Protein AF-A0A817P6F5-F1 (afdb_monomer_lite)

Secondary structure (DSSP, 8-state):
--------------------S---PPP--------SSS--TTTS----TT---PPTT--EEE-TTT--EEE--TTSTT---B-TTT--B-SHHHHS---STT-S-SS--GGG----HHHHHTTTTT-HHHHHHHHHHT-

Structure (mmCIF, N/CA/C/O backbone):
data_AF-A0A817P6F5-F1
#
_entry.id   AF-A0A817P6F5-F1
#
loop_
_atom_site.group_PDB
_atom_site.id
_atom_site.type_symbol
_atom_site.label_atom_id
_atom_site.label_alt_id
_atom_site.label_comp_id
_atom_site.label_asym_id
_atom_site.label_entity_id
_atom_site.label_seq_id
_atom_site.pdbx_PDB_ins_code
_atom_site.Cartn_x
_atom_site.Cartn_y
_atom_site.Cartn_z
_atom_site.occupancy
_atom_site.B_iso_or_equiv
_atom_site.auth_seq_id
_atom_site.auth_comp_id
_atom_site.auth_asym_id
_atom_site.auth_atom_id
_atom_site.pdbx_PDB_model_num
ATOM 1 N N . MET A 1 1 ? -49.536 16.163 92.054 1.00 41.78 1 MET A N 1
ATOM 2 C CA . MET A 1 1 ? -49.695 15.024 92.955 1.00 41.78 1 MET A CA 1
ATOM 3 C C . MET A 1 1 ? -49.455 13.802 92.109 1.00 41.78 1 MET A C 1
ATOM 5 O O . MET A 1 1 ? -50.342 13.455 91.341 1.00 41.78 1 MET A O 1
ATOM 9 N N . ASP A 1 2 ? -48.280 13.212 92.037 1.00 48.22 2 ASP A N 1
ATOM 10 C CA . ASP A 1 2 ? -46.977 13.347 92.708 1.00 48.22 2 ASP A CA 1
ATOM 11 C C . ASP A 1 2 ? -46.006 12.645 91.716 1.00 48.22 2 ASP A C 1
ATOM 13 O O . ASP A 1 2 ? -46.477 11.842 90.903 1.00 48.22 2 ASP A O 1
ATOM 17 N N . ASP A 1 3 ? -44.813 13.193 91.484 1.00 54.44 3 ASP A N 1
ATOM 18 C CA . ASP A 1 3 ? -43.521 12.674 91.989 1.00 54.44 3 ASP A CA 1
ATOM 19 C C . ASP A 1 3 ? -43.215 11.267 91.439 1.00 54.44 3 ASP A C 1
ATOM 21 O O . ASP A 1 3 ? -44.078 10.397 91.407 1.00 54.44 3 ASP A O 1
ATOM 25 N N . ASP A 1 4 ? -42.023 10.872 91.036 1.00 58.47 4 ASP A N 1
ATOM 26 C CA . ASP A 1 4 ? -40.726 11.466 90.752 1.00 58.47 4 ASP A CA 1
ATOM 27 C C . ASP A 1 4 ? -39.980 10.335 90.006 1.00 58.47 4 ASP A C 1
ATOM 29 O O . ASP A 1 4 ? -40.418 9.180 89.983 1.00 58.47 4 ASP A O 1
ATOM 33 N N . ASP A 1 5 ? -38.897 10.737 89.360 1.00 58.78 5 ASP A N 1
ATOM 34 C CA . ASP A 1 5 ? -37.762 9.990 88.816 1.00 58.78 5 ASP A CA 1
ATOM 35 C C . ASP A 1 5 ? -37.525 8.545 89.307 1.00 58.78 5 ASP A C 1
ATOM 37 O O . ASP A 1 5 ? -37.647 8.247 90.490 1.00 58.78 5 ASP A O 1
ATOM 41 N N . ASP A 1 6 ? -37.077 7.678 88.390 1.00 64.38 6 ASP A N 1
ATOM 42 C CA . ASP A 1 6 ? -35.839 6.910 88.593 1.00 64.38 6 ASP A CA 1
ATOM 43 C C . ASP A 1 6 ? -35.347 6.322 87.255 1.00 64.38 6 ASP A C 1
ATOM 45 O O . ASP A 1 6 ? -36.046 5.577 86.558 1.00 64.38 6 ASP A O 1
ATOM 49 N N . ASP A 1 7 ? -34.132 6.742 86.907 1.00 56.91 7 ASP A N 1
ATOM 50 C CA . ASP A 1 7 ? -33.259 6.209 85.869 1.00 56.91 7 ASP A CA 1
ATOM 51 C C . ASP A 1 7 ? -32.927 4.733 86.136 1.00 56.91 7 ASP A C 1
ATOM 53 O O . ASP A 1 7 ? -32.703 4.352 87.280 1.00 56.91 7 ASP A O 1
ATOM 57 N N . ASP A 1 8 ? -32.788 3.930 85.079 1.00 61.28 8 ASP A N 1
ATOM 58 C CA . ASP A 1 8 ? -31.757 2.891 85.062 1.00 61.28 8 ASP A CA 1
ATOM 59 C C . ASP A 1 8 ? -31.357 2.567 83.617 1.00 61.28 8 ASP A C 1
ATOM 61 O O . ASP A 1 8 ? -32.157 2.148 82.772 1.00 61.28 8 ASP A O 1
ATOM 65 N N . ASP A 1 9 ? -30.079 2.840 83.369 1.00 56.09 9 ASP A N 1
ATOM 66 C CA . ASP A 1 9 ? -29.278 2.455 82.222 1.00 56.09 9 ASP A CA 1
ATOM 67 C C . ASP A 1 9 ? -29.331 0.940 81.989 1.00 56.09 9 ASP A C 1
ATOM 69 O O . ASP A 1 9 ? -29.049 0.170 82.898 1.00 56.09 9 ASP A O 1
ATOM 73 N N . ASP A 1 10 ? -29.571 0.516 80.747 1.00 57.16 10 ASP A N 1
ATOM 74 C CA . ASP A 1 10 ? -28.914 -0.676 80.205 1.00 57.16 10 ASP A CA 1
ATOM 75 C C . ASP A 1 10 ? -28.818 -0.564 78.675 1.00 57.16 10 ASP A C 1
ATOM 77 O O . ASP A 1 10 ? -29.752 -0.784 77.900 1.00 57.16 10 ASP A O 1
ATOM 81 N N . ASP A 1 11 ? -27.636 -0.085 78.301 1.00 54.22 11 ASP A N 1
ATOM 82 C CA . ASP A 1 11 ? -26.847 -0.361 77.108 1.00 54.22 11 ASP A CA 1
ATOM 83 C C . ASP A 1 11 ? -27.320 -1.589 76.304 1.00 54.22 11 ASP A C 1
ATOM 85 O O . ASP A 1 11 ? -27.276 -2.705 76.804 1.00 54.22 11 ASP A O 1
ATOM 89 N N . ASP A 1 12 ? -27.725 -1.400 75.041 1.00 51.75 12 ASP A N 1
ATOM 90 C CA . ASP A 1 12 ? -27.300 -2.316 73.977 1.00 51.75 12 ASP A CA 1
ATOM 91 C C . ASP A 1 12 ? -27.671 -1.830 72.561 1.00 51.75 12 ASP A C 1
ATOM 93 O O . ASP A 1 12 ? -28.816 -1.842 72.102 1.00 51.75 12 ASP A O 1
ATOM 97 N N . ASN A 1 13 ? -26.603 -1.547 71.812 1.00 50.06 13 ASN A N 1
ATOM 98 C CA . ASN A 1 13 ? -26.479 -1.771 70.370 1.00 50.06 13 ASN A CA 1
ATOM 99 C C . ASN A 1 13 ? -26.928 -0.658 69.400 1.00 50.06 13 ASN A C 1
ATOM 101 O O . ASN A 1 13 ? -27.666 -0.871 68.433 1.00 50.06 13 ASN A O 1
ATOM 105 N N . HIS A 1 14 ? -26.323 0.522 69.551 1.00 45.19 14 HIS A N 1
ATOM 106 C CA . HIS A 1 14 ? -26.131 1.454 68.438 1.00 45.19 14 HIS A CA 1
ATOM 107 C C . HIS A 1 14 ? -25.101 0.907 67.425 1.00 45.19 14 HIS A C 1
ATOM 109 O O . HIS A 1 14 ? -23.929 1.276 67.441 1.00 45.19 14 HIS A O 1
ATOM 115 N N . HIS A 1 15 ? -25.535 0.097 66.458 1.00 46.09 15 HIS A N 1
ATOM 116 C CA . HIS A 1 15 ? -24.790 -0.068 65.200 1.00 46.09 15 HIS A CA 1
ATOM 117 C C . HIS A 1 15 ? -25.133 1.076 64.231 1.00 46.09 15 HIS A C 1
ATOM 119 O O . HIS A 1 15 ? -25.733 0.880 63.174 1.00 46.09 15 HIS A O 1
ATOM 125 N N . GLN A 1 16 ? -24.742 2.305 64.584 1.00 40.47 16 GLN A N 1
ATOM 126 C CA . GLN A 1 16 ? -24.635 3.379 63.596 1.00 40.47 16 GLN A CA 1
ATOM 127 C C . GLN A 1 16 ? -23.319 3.194 62.844 1.00 40.47 16 GLN A C 1
ATOM 129 O O . GLN A 1 16 ? -22.244 3.588 63.293 1.00 40.47 16 GLN A O 1
ATOM 134 N N . ILE A 1 17 ? -23.410 2.552 61.681 1.00 44.09 17 ILE A N 1
ATOM 135 C CA . ILE A 1 17 ? -22.326 2.516 60.705 1.00 44.09 17 ILE A CA 1
ATOM 136 C C . ILE A 1 17 ? -22.113 3.957 60.238 1.00 44.09 17 ILE A C 1
ATOM 138 O O . ILE A 1 17 ? -22.872 4.483 59.424 1.00 44.09 17 ILE A O 1
ATOM 142 N N . TYR A 1 18 ? -21.088 4.608 60.784 1.00 36.47 18 TYR A N 1
ATOM 143 C CA . TYR A 1 18 ? -20.582 5.873 60.277 1.00 36.47 18 TYR A CA 1
ATOM 144 C C . TYR A 1 18 ? -20.215 5.689 58.799 1.00 36.47 18 TYR A C 1
ATOM 146 O O . TYR A 1 18 ? -19.218 5.047 58.462 1.00 36.47 18 TYR A O 1
ATOM 154 N N . PHE A 1 19 ? -21.026 6.251 57.901 1.00 43.09 19 PHE A N 1
ATOM 155 C CA . PHE A 1 19 ? -20.644 6.435 56.506 1.00 43.09 19 PHE A CA 1
ATOM 156 C C . PHE A 1 19 ? -19.483 7.426 56.466 1.00 43.09 19 PHE A C 1
ATOM 158 O O . PHE A 1 19 ? -19.672 8.637 56.528 1.00 43.09 19 PHE A O 1
ATOM 165 N N . ASN A 1 20 ? -18.267 6.895 56.390 1.00 42.88 20 ASN A N 1
ATOM 166 C CA . ASN A 1 20 ? -17.060 7.683 56.203 1.00 42.88 20 ASN A CA 1
ATOM 167 C C . ASN A 1 20 ? -17.011 8.138 54.727 1.00 42.88 20 ASN A C 1
ATOM 169 O O . ASN A 1 20 ? -16.907 7.280 53.843 1.00 42.88 20 ASN A O 1
ATOM 173 N N . PRO A 1 21 ? -17.090 9.441 54.395 1.00 50.78 21 PRO A N 1
ATOM 174 C CA . PRO A 1 21 ? -17.156 9.901 53.014 1.00 50.78 21 PRO A CA 1
ATOM 175 C C . PRO A 1 21 ? -15.743 10.084 52.453 1.00 50.78 21 PRO A C 1
ATOM 177 O O . PRO A 1 21 ? -15.370 11.171 52.036 1.00 50.78 21 PRO A O 1
ATOM 180 N N . ILE A 1 22 ? -14.926 9.028 52.465 1.00 50.47 22 ILE A N 1
ATOM 181 C CA . ILE A 1 22 ? -13.658 8.992 51.725 1.00 50.47 22 ILE A CA 1
ATOM 182 C C . ILE A 1 22 ? -13.462 7.577 51.176 1.00 50.47 22 ILE A C 1
ATOM 184 O O . ILE A 1 22 ? -12.507 6.875 51.499 1.00 50.47 22 ILE A O 1
ATOM 188 N N . ILE A 1 23 ? -14.376 7.135 50.311 1.00 46.97 23 ILE A N 1
ATOM 189 C CA . ILE A 1 23 ? -13.985 6.146 49.307 1.00 46.97 23 ILE A CA 1
ATOM 190 C C . ILE A 1 23 ? -13.256 6.961 48.250 1.00 46.97 23 ILE A C 1
ATOM 192 O O . ILE A 1 23 ? -13.874 7.508 47.339 1.00 46.97 23 ILE A O 1
ATOM 196 N N . ALA A 1 24 ? -11.940 7.09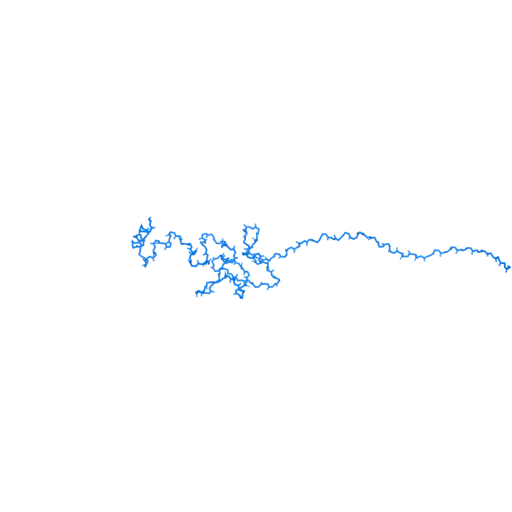5 48.417 1.00 49.69 24 ALA A N 1
ATOM 197 C CA . ALA A 1 24 ? -11.079 7.461 47.311 1.00 49.69 24 ALA A CA 1
ATOM 198 C C . ALA A 1 24 ? -11.399 6.475 46.187 1.00 49.69 24 ALA A C 1
ATOM 200 O O . ALA A 1 24 ? -11.087 5.286 46.287 1.00 49.69 24 ALA A O 1
ATOM 201 N N . HIS A 1 25 ? -12.117 6.945 45.165 1.00 52.06 25 HIS A N 1
ATOM 202 C CA . HIS A 1 25 ? -12.325 6.165 43.961 1.00 52.06 25 HIS A CA 1
ATOM 203 C C . HIS A 1 25 ? -10.930 5.723 43.515 1.00 52.06 25 HIS A C 1
ATOM 205 O O . HIS A 1 25 ? -10.043 6.583 43.422 1.00 52.06 25 HIS A O 1
ATOM 211 N N . PRO A 1 26 ? -10.689 4.417 43.302 1.00 50.47 26 PRO A N 1
ATOM 212 C CA . PRO A 1 26 ? -9.429 3.997 42.718 1.00 50.47 26 PRO A CA 1
ATOM 213 C C . PRO A 1 26 ? -9.230 4.841 41.456 1.00 50.47 26 PRO A C 1
ATOM 215 O O . PRO A 1 26 ? -10.221 5.106 40.762 1.00 50.47 26 PRO A O 1
ATOM 218 N N . PRO A 1 27 ? -8.004 5.328 41.181 1.00 48.88 27 PRO A N 1
ATOM 219 C CA . PRO A 1 27 ? -7.760 6.092 39.971 1.00 48.88 27 PRO A CA 1
ATOM 220 C C . PRO A 1 27 ? -8.357 5.282 38.831 1.00 48.88 27 PRO A C 1
ATOM 222 O O . PRO A 1 27 ? -8.056 4.093 38.709 1.00 48.88 27 PRO A O 1
ATOM 225 N N . VAL A 1 28 ? -9.271 5.888 38.070 1.00 48.53 28 VAL A N 1
ATOM 226 C CA . VAL A 1 28 ? -9.799 5.272 36.858 1.00 48.53 28 VAL A CA 1
ATOM 227 C C . VAL A 1 28 ? -8.582 5.110 35.967 1.00 48.53 28 VAL A C 1
ATOM 229 O O . VAL A 1 28 ? -8.151 6.048 35.297 1.00 48.53 28 VAL A O 1
ATOM 232 N N . VAL A 1 29 ? -7.942 3.945 36.058 1.00 46.06 29 VAL A N 1
ATOM 233 C CA . VAL A 1 29 ? -6.836 3.589 35.194 1.00 46.06 29 VAL A CA 1
ATOM 234 C C . VAL A 1 29 ? -7.481 3.608 33.829 1.00 46.06 29 VAL A C 1
ATOM 236 O O . VAL A 1 29 ? -8.384 2.821 33.547 1.00 46.06 29 VAL A O 1
ATOM 239 N N . ASN A 1 30 ? -7.102 4.587 33.018 1.00 42.66 30 ASN A N 1
ATOM 240 C CA . ASN A 1 30 ? -7.552 4.674 31.647 1.00 42.66 30 ASN A CA 1
ATOM 241 C C . ASN A 1 30 ? -6.839 3.539 30.906 1.00 42.66 30 ASN A C 1
ATOM 243 O O . ASN A 1 30 ? -5.788 3.733 30.295 1.00 42.66 30 ASN A O 1
ATOM 247 N N . ILE A 1 31 ? -7.343 2.314 31.091 1.00 50.09 31 ILE A N 1
ATOM 248 C CA . ILE A 1 31 ? -6.871 1.119 30.412 1.00 50.09 31 ILE A CA 1
ATOM 249 C C . ILE A 1 31 ? -7.310 1.315 28.969 1.00 50.09 31 ILE A C 1
ATOM 251 O O . ILE A 1 31 ? -8.408 0.934 28.570 1.00 50.09 31 ILE A O 1
ATOM 255 N N . ARG A 1 32 ? -6.466 1.983 28.184 1.00 57.09 32 ARG A N 1
ATOM 256 C CA . ARG A 1 32 ? -6.633 2.020 26.738 1.00 57.09 32 ARG A CA 1
ATOM 257 C C . ARG A 1 32 ? -6.520 0.579 26.262 1.00 57.09 32 ARG A C 1
ATOM 259 O O . ARG A 1 32 ? -5.442 -0.012 26.314 1.00 57.09 32 ARG A O 1
ATOM 266 N N . PHE A 1 33 ? -7.640 -0.002 25.854 1.00 59.69 33 PHE A N 1
ATOM 267 C CA . PHE A 1 33 ? -7.659 -1.316 25.232 1.00 59.69 33 PHE A CA 1
ATOM 268 C C . PHE A 1 33 ? -6.962 -1.202 23.874 1.00 59.69 33 PHE A C 1
ATOM 270 O O . PHE A 1 33 ? -7.537 -0.726 22.901 1.00 59.69 33 PHE A O 1
ATOM 277 N N . VAL A 1 34 ? -5.688 -1.588 23.823 1.00 68.56 34 VAL A N 1
ATOM 278 C CA . VAL A 1 34 ? -4.924 -1.634 22.573 1.00 68.56 34 VAL A CA 1
ATOM 279 C C . VAL A 1 34 ? -5.167 -2.987 21.915 1.00 68.56 34 VAL A C 1
ATOM 281 O O . VAL A 1 34 ? -5.021 -4.037 22.546 1.00 68.56 34 VAL A O 1
ATOM 284 N N . CYS A 1 35 ? -5.539 -2.972 20.637 1.00 78.62 35 CYS A N 1
ATOM 285 C CA . CYS A 1 35 ? -5.702 -4.193 19.863 1.00 78.62 35 CYS A CA 1
ATOM 286 C C . CYS A 1 35 ? -4.373 -4.951 19.781 1.00 78.62 35 CYS A C 1
ATOM 288 O O . CYS A 1 35 ? -3.370 -4.395 19.342 1.00 78.62 35 CYS A O 1
ATOM 290 N N . ARG A 1 36 ? -4.368 -6.230 20.174 1.00 79.38 36 ARG A N 1
ATOM 291 C CA . ARG A 1 36 ? -3.162 -7.078 20.138 1.00 79.38 36 ARG A CA 1
ATOM 292 C C . ARG A 1 36 ? -2.800 -7.576 18.743 1.00 79.38 36 ARG A C 1
ATOM 294 O O . ARG A 1 36 ? -1.694 -8.067 18.557 1.00 79.38 36 ARG A O 1
ATOM 301 N N . GLN A 1 37 ? -3.742 -7.515 17.803 1.00 80.62 37 GLN A N 1
ATOM 302 C CA . GLN A 1 37 ? -3.494 -7.929 16.427 1.00 80.62 37 GLN A CA 1
ATOM 303 C C . GLN A 1 37 ? -2.823 -6.812 15.639 1.00 80.62 37 GLN A C 1
ATOM 305 O O . GLN A 1 37 ? -1.935 -7.116 14.866 1.00 80.62 37 GLN A O 1
ATOM 310 N N . CYS A 1 38 ? -3.169 -5.541 15.856 1.00 77.44 38 CYS A N 1
ATOM 311 C CA . CYS A 1 38 ? -2.511 -4.431 15.168 1.00 77.44 38 CYS A CA 1
ATOM 312 C C . CYS A 1 38 ? -0.993 -4.377 15.446 1.00 77.44 38 CYS A C 1
ATOM 314 O O . CYS A 1 38 ? -0.557 -4.750 16.540 1.00 77.44 38 CYS A O 1
ATOM 316 N N . PRO A 1 39 ? -0.185 -3.863 14.496 1.00 71.81 39 PRO A N 1
ATOM 317 C CA . PRO A 1 39 ? 1.239 -3.652 14.708 1.00 71.81 39 PRO A CA 1
ATOM 318 C C . PRO A 1 39 ? 1.452 -2.801 15.965 1.00 71.81 39 PRO A C 1
ATOM 320 O O . PRO A 1 39 ? 0.687 -1.856 16.191 1.00 71.81 39 PRO A O 1
ATOM 323 N N . PRO A 1 40 ? 2.458 -3.113 16.798 1.00 64.56 40 PRO A N 1
ATOM 324 C CA . PRO A 1 40 ? 2.662 -2.394 18.042 1.00 64.56 40 PRO A CA 1
ATOM 325 C C . PRO A 1 40 ? 2.883 -0.902 17.767 1.00 64.56 40 PRO A C 1
ATOM 327 O O . PRO A 1 40 ? 3.900 -0.500 17.206 1.00 64.56 40 PRO A O 1
ATOM 330 N N . GLN A 1 41 ? 1.929 -0.082 18.218 1.00 59.28 41 GLN A N 1
ATOM 331 C CA . GLN A 1 41 ? 1.909 1.378 18.035 1.00 59.28 41 GLN A CA 1
ATOM 332 C C . GLN A 1 41 ? 3.130 2.087 18.658 1.00 59.28 41 GLN A C 1
ATOM 334 O O . GLN A 1 41 ? 3.371 3.259 18.389 1.00 59.28 41 GLN A O 1
ATOM 339 N N . ALA A 1 42 ? 3.889 1.383 19.507 1.00 50.50 42 ALA A N 1
ATOM 340 C CA . ALA A 1 42 ? 5.033 1.902 20.252 1.00 50.50 42 ALA A CA 1
ATOM 341 C C . ALA A 1 42 ? 6.385 1.793 19.520 1.00 50.50 42 ALA A C 1
ATOM 343 O O . ALA A 1 42 ? 7.325 2.477 19.909 1.00 50.50 42 ALA A O 1
ATOM 344 N N . VAL A 1 43 ? 6.519 0.941 18.494 1.00 46.62 43 VAL A N 1
ATOM 345 C CA . VAL A 1 43 ? 7.813 0.739 17.796 1.00 46.62 43 VAL A CA 1
ATOM 346 C C . VAL A 1 43 ? 7.914 1.494 16.477 1.00 46.62 43 VAL A C 1
ATOM 348 O O . VAL A 1 43 ? 9.011 1.771 16.005 1.00 46.62 43 VAL A O 1
ATOM 351 N N . VAL A 1 44 ? 6.776 1.860 15.898 1.00 51.12 44 VAL A N 1
ATOM 352 C CA . VAL A 1 44 ? 6.639 2.700 14.710 1.00 51.12 44 VAL A CA 1
ATOM 353 C C . VAL A 1 44 ? 5.267 3.351 14.877 1.00 51.12 44 VAL A C 1
ATOM 355 O O . VAL A 1 44 ? 4.329 2.645 15.247 1.00 51.12 44 VAL A O 1
ATOM 358 N N . ALA A 1 45 ? 5.121 4.660 14.668 1.00 54.28 45 ALA A N 1
ATOM 359 C CA . ALA A 1 45 ? 3.842 5.369 14.795 1.00 54.28 45 ALA A CA 1
ATOM 360 C C . ALA A 1 45 ? 2.856 4.975 13.670 1.00 54.28 45 ALA A C 1
ATOM 362 O O . ALA A 1 45 ? 2.464 5.791 12.845 1.00 54.28 45 ALA A O 1
ATOM 363 N N . ILE A 1 46 ? 2.496 3.693 13.607 1.00 62.94 46 ILE A N 1
ATOM 364 C CA . ILE A 1 46 ? 1.568 3.089 12.654 1.00 62.94 46 ILE A CA 1
ATOM 365 C C . ILE A 1 46 ? 0.184 3.257 13.268 1.00 62.94 46 ILE A C 1
ATOM 367 O O . ILE A 1 46 ? -0.341 2.380 13.955 1.00 62.94 46 ILE A O 1
ATOM 371 N N . VAL A 1 47 ? -0.360 4.453 13.096 1.00 68.31 47 VAL A N 1
ATOM 372 C CA . VAL A 1 47 ? -1.716 4.800 13.509 1.00 68.31 47 VAL A CA 1
ATOM 373 C C . VAL A 1 47 ? -2.535 4.959 12.233 1.00 68.31 47 VAL A C 1
ATOM 375 O O . VAL A 1 47 ? -2.008 5.482 11.247 1.00 68.31 47 VAL A O 1
ATOM 378 N N . PRO A 1 48 ? -3.793 4.488 12.198 1.00 75.44 48 PRO A N 1
ATOM 379 C CA . PRO A 1 48 ? -4.695 4.837 11.110 1.00 75.44 48 PRO A CA 1
ATOM 380 C C . PRO A 1 48 ? -4.704 6.352 10.898 1.00 75.44 48 PRO A C 1
ATOM 382 O O . PRO A 1 48 ? -4.644 7.104 11.873 1.00 75.44 48 PRO A O 1
ATOM 385 N N . ALA A 1 49 ? -4.790 6.803 9.649 1.00 74.50 49 ALA A N 1
ATOM 386 C CA . ALA A 1 49 ? -4.772 8.232 9.326 1.00 74.50 49 ALA A CA 1
ATOM 387 C C . ALA A 1 49 ? -5.863 9.037 10.064 1.00 74.50 49 ALA A C 1
ATOM 389 O O . ALA A 1 49 ? -5.682 10.216 10.356 1.00 74.50 49 ALA A O 1
ATOM 390 N N . ASP A 1 50 ? -6.973 8.382 10.399 1.00 81.50 50 ASP A N 1
ATOM 391 C CA . ASP A 1 50 ? -8.123 8.934 11.112 1.00 81.50 50 ASP A CA 1
ATOM 392 C C . ASP A 1 50 ? -8.093 8.694 12.635 1.00 81.50 50 ASP A C 1
ATOM 394 O O . ASP A 1 50 ? -9.044 9.032 13.337 1.00 81.50 50 ASP A O 1
ATOM 398 N N . GLY A 1 51 ? -7.019 8.107 13.175 1.00 80.50 51 GLY A N 1
ATOM 399 C CA . GLY A 1 51 ? -6.891 7.825 14.608 1.00 80.50 51 GLY A CA 1
ATOM 400 C C . GLY A 1 51 ? -7.772 6.677 15.112 1.00 80.50 51 GLY A C 1
ATOM 401 O O . GLY A 1 51 ? -7.974 6.553 16.323 1.00 80.50 51 GLY A O 1
ATOM 402 N N . PHE A 1 52 ? -8.290 5.835 14.213 1.00 85.31 52 PHE A N 1
ATOM 403 C CA . PHE A 1 52 ? -9.176 4.726 14.557 1.00 85.31 52 PHE A CA 1
ATOM 404 C C . PHE A 1 52 ? -8.579 3.762 15.594 1.00 85.31 52 PHE A C 1
ATOM 406 O O . PHE A 1 52 ? -7.418 3.348 15.521 1.00 85.31 52 PHE A O 1
ATOM 413 N N . GLN A 1 53 ? -9.421 3.347 16.542 1.00 84.69 53 GLN A N 1
ATOM 414 C CA . GLN A 1 53 ? -9.116 2.315 17.529 1.00 84.69 53 GLN A CA 1
ATOM 415 C C . GLN A 1 53 ? -10.027 1.116 17.300 1.00 84.69 53 GLN A C 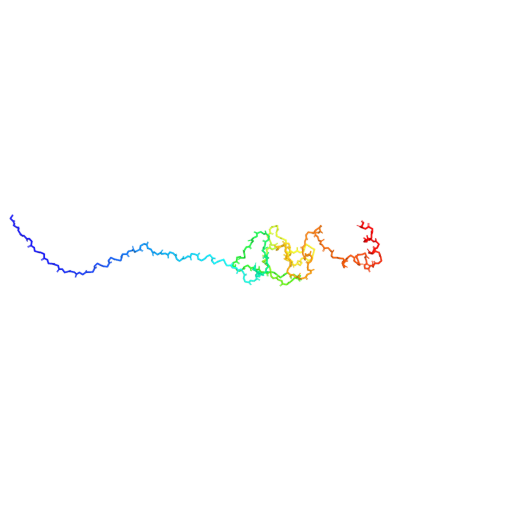1
ATOM 417 O O . GLN A 1 53 ? -11.233 1.267 17.126 1.00 84.69 53 GLN A O 1
ATOM 422 N N . CYS A 1 54 ? -9.450 -0.084 17.307 1.00 88.06 54 CYS A N 1
ATOM 423 C CA . CYS A 1 54 ? -10.222 -1.289 17.030 1.00 88.06 54 CYS A CA 1
ATOM 424 C C . CYS A 1 54 ? -11.232 -1.560 18.151 1.00 88.06 54 CYS A C 1
ATOM 426 O O . CYS A 1 54 ? -10.812 -1.675 19.309 1.00 88.06 54 CYS A O 1
ATOM 428 N N . PRO A 1 55 ? -12.523 -1.748 17.833 1.00 85.94 55 PRO A N 1
ATOM 429 C CA . PRO A 1 55 ? -13.474 -2.288 18.791 1.00 85.94 55 PRO A CA 1
ATOM 430 C C . PRO A 1 55 ? -13.157 -3.753 19.127 1.00 85.94 55 PRO A C 1
ATOM 432 O O . PRO A 1 55 ? -12.366 -4.432 18.461 1.00 85.94 55 PRO A O 1
ATOM 435 N N . VAL A 1 56 ? -13.807 -4.263 20.175 1.00 81.62 56 VAL A N 1
ATOM 436 C CA . VAL A 1 56 ? -13.770 -5.692 20.511 1.00 81.62 56 VAL A CA 1
ATOM 437 C C . VAL A 1 56 ? -14.311 -6.492 19.318 1.00 81.62 56 VAL A C 1
ATOM 439 O O . VAL A 1 56 ? -15.342 -6.134 18.758 1.00 81.62 56 VAL A O 1
ATOM 442 N N . ASN A 1 57 ? -13.622 -7.572 18.940 1.00 83.56 57 ASN A N 1
ATOM 443 C CA . ASN A 1 57 ? -13.942 -8.430 17.786 1.00 83.56 57 ASN A CA 1
ATOM 444 C C . ASN A 1 57 ? -13.782 -7.782 16.395 1.00 83.56 57 ASN A C 1
ATOM 446 O O . ASN A 1 57 ? -14.323 -8.303 15.421 1.00 83.56 57 ASN A O 1
ATOM 450 N N . GLN A 1 58 ? -13.019 -6.693 16.271 1.00 89.81 58 GLN A N 1
ATOM 451 C CA . GLN A 1 58 ? -12.660 -6.142 14.962 1.00 89.81 58 GLN A CA 1
ATOM 452 C C . GLN A 1 58 ? -11.920 -7.181 14.102 1.00 89.81 5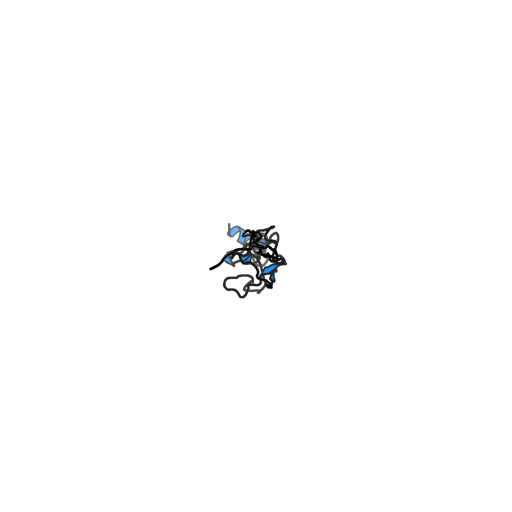8 GLN A C 1
ATOM 454 O O . GLN A 1 58 ? -10.896 -7.729 14.525 1.00 89.81 58 GLN A O 1
ATOM 459 N N . ASN A 1 59 ? -12.405 -7.418 12.879 1.00 91.75 59 ASN A N 1
ATOM 460 C CA . ASN A 1 59 ? -11.713 -8.274 11.916 1.00 91.75 59 ASN A CA 1
ATOM 461 C C . ASN A 1 59 ? -10.431 -7.598 11.406 1.00 91.75 59 ASN A C 1
ATOM 463 O O . ASN A 1 59 ? -10.364 -6.370 11.312 1.00 91.75 59 ASN A O 1
ATOM 467 N N . HIS A 1 60 ? -9.425 -8.399 11.058 1.00 92.62 60 HIS A N 1
ATOM 468 C CA . HIS A 1 60 ? -8.161 -7.917 10.513 1.00 92.62 60 HIS A CA 1
ATOM 469 C C . HIS A 1 60 ? -7.816 -8.644 9.216 1.00 92.62 60 HIS A C 1
ATOM 471 O O . HIS A 1 60 ? -7.961 -9.859 9.095 1.00 92.62 60 HIS A O 1
ATOM 477 N N . ILE A 1 61 ? -7.299 -7.880 8.263 1.00 94.50 61 ILE A N 1
ATOM 478 C CA . ILE A 1 61 ? -6.770 -8.355 6.987 1.00 94.50 61 ILE A CA 1
ATOM 479 C C . ILE A 1 61 ? -5.262 -8.135 6.947 1.00 94.50 61 ILE A C 1
ATOM 481 O O . ILE A 1 61 ? -4.728 -7.255 7.623 1.00 94.50 61 ILE A O 1
ATOM 485 N N . LEU A 1 62 ? -4.556 -8.951 6.171 1.00 95.12 62 LEU A N 1
ATOM 486 C CA . LEU A 1 62 ? -3.103 -8.866 6.057 1.00 95.12 62 LEU A CA 1
ATOM 487 C C . LEU A 1 62 ? -2.711 -8.023 4.847 1.00 95.12 62 LEU A C 1
ATOM 489 O O . LEU A 1 62 ? -3.242 -8.194 3.752 1.00 95.12 62 LEU A O 1
ATOM 493 N N . CYS A 1 63 ? -1.732 -7.141 5.035 1.00 96.06 63 CYS A N 1
ATOM 494 C CA . CYS A 1 63 ? -1.100 -6.442 3.926 1.00 96.06 63 CYS A CA 1
ATOM 495 C C . CYS A 1 63 ? -0.329 -7.437 3.046 1.00 96.06 63 CYS A C 1
ATOM 497 O O . CYS A 1 63 ? 0.603 -8.085 3.520 1.00 96.06 63 CYS A O 1
ATOM 499 N N . GLN A 1 64 ? -0.619 -7.485 1.746 1.00 97.19 64 GLN A N 1
ATOM 500 C CA . GLN A 1 64 ? 0.074 -8.373 0.805 1.00 97.19 64 GLN A CA 1
ATOM 501 C C . GLN A 1 64 ? 1.557 -7.998 0.610 1.00 97.19 64 GLN A C 1
ATOM 503 O O . GLN A 1 64 ? 2.349 -8.780 0.089 1.00 97.19 64 GLN A O 1
ATOM 508 N N . CYS A 1 65 ? 1.959 -6.799 1.046 1.00 95.75 65 CYS A N 1
ATOM 509 C CA . CYS A 1 65 ? 3.343 -6.340 0.983 1.00 95.75 65 CYS A CA 1
ATOM 510 C C . CYS A 1 65 ? 4.170 -6.756 2.207 1.00 95.75 65 CYS A C 1
ATOM 512 O O . CYS A 1 65 ? 5.212 -7.389 2.033 1.00 95.75 65 CYS A O 1
ATOM 514 N N . CYS A 1 66 ? 3.747 -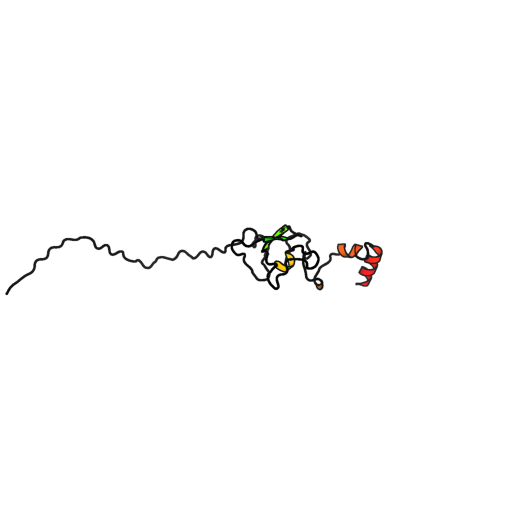6.375 3.420 1.00 94.69 66 CYS A N 1
ATOM 515 C CA . CYS A 1 66 ? 4.516 -6.564 4.660 1.00 94.69 66 CYS A CA 1
ATOM 516 C C . CYS A 1 66 ? 3.960 -7.644 5.596 1.00 94.69 66 CYS A C 1
ATOM 518 O O . CYS A 1 66 ? 4.554 -7.900 6.642 1.00 94.69 66 CYS A O 1
ATOM 520 N N . VAL A 1 67 ? 2.819 -8.245 5.245 1.00 94.31 67 VAL A N 1
ATOM 521 C CA . VAL A 1 67 ? 2.118 -9.281 6.023 1.00 94.31 67 VAL A CA 1
ATOM 522 C C . VAL A 1 67 ? 1.740 -8.818 7.435 1.00 94.31 67 VAL A C 1
ATOM 524 O O . VAL A 1 67 ? 1.402 -9.618 8.300 1.00 94.31 67 VAL A O 1
ATOM 527 N N . GLN A 1 68 ? 1.771 -7.506 7.685 1.00 92.38 68 GLN A N 1
ATOM 528 C CA . GLN A 1 68 ? 1.254 -6.948 8.921 1.00 92.38 68 GLN A CA 1
ATOM 529 C C . GLN A 1 68 ? -0.273 -6.859 8.849 1.00 92.38 68 GLN A C 1
ATOM 531 O O . GLN A 1 68 ? -0.814 -6.484 7.801 1.00 92.38 68 GLN A O 1
ATOM 536 N N . PRO A 1 69 ? -0.963 -7.191 9.946 1.00 91.69 69 PRO A N 1
ATOM 537 C CA . PRO A 1 69 ? -2.406 -7.052 10.044 1.00 91.69 69 PRO A CA 1
ATOM 538 C C . PRO A 1 69 ? -2.824 -5.580 10.085 1.00 91.69 69 PRO A C 1
ATOM 540 O O . PRO A 1 69 ? -2.123 -4.722 10.619 1.00 91.69 69 PRO A O 1
ATOM 543 N N . MET A 1 70 ? -4.003 -5.297 9.547 1.00 92.69 70 MET A N 1
ATOM 544 C CA . MET A 1 70 ? -4.696 -4.021 9.676 1.00 92.69 70 MET A CA 1
ATOM 545 C C . MET A 1 70 ? -6.195 -4.274 9.869 1.00 92.69 70 MET A C 1
ATOM 547 O O . MET A 1 70 ? -6.691 -5.294 9.386 1.00 92.69 70 MET A O 1
ATOM 551 N N . PRO A 1 71 ? -6.921 -3.389 10.568 1.00 92.88 71 PRO A N 1
ATOM 552 C CA . PRO A 1 71 ? -8.364 -3.518 10.748 1.00 92.88 71 PRO A CA 1
ATOM 553 C C . PRO A 1 71 ? -9.070 -3.568 9.396 1.00 92.88 71 PRO A C 1
ATOM 555 O O . PRO A 1 71 ? -8.802 -2.725 8.547 1.00 92.88 71 PRO A O 1
ATOM 558 N N . ASP A 1 72 ? -9.967 -4.526 9.196 1.00 94.38 72 ASP A N 1
ATOM 559 C CA . ASP A 1 72 ? -10.782 -4.601 7.984 1.00 94.38 72 ASP A CA 1
ATOM 560 C C . ASP A 1 72 ? -11.885 -3.540 8.038 1.00 94.38 72 ASP A C 1
ATOM 562 O O . ASP A 1 72 ? -12.816 -3.643 8.837 1.00 94.38 72 ASP A O 1
ATOM 566 N N . ARG A 1 73 ? -11.729 -2.489 7.234 1.00 93.69 73 ARG A N 1
ATOM 567 C CA . ARG A 1 73 ? -12.629 -1.330 7.149 1.00 93.69 73 ARG A CA 1
ATOM 568 C C . ARG A 1 73 ? -12.963 -1.008 5.693 1.00 93.69 73 ARG A C 1
ATOM 570 O O . ARG A 1 73 ? -13.277 0.123 5.347 1.00 93.69 73 ARG A O 1
ATOM 577 N N . ARG A 1 74 ? -12.867 -2.009 4.814 1.00 90.44 74 ARG A N 1
ATOM 578 C CA . ARG A 1 74 ? -13.038 -1.854 3.359 1.00 90.44 74 ARG A CA 1
ATOM 579 C C . ARG A 1 74 ? -14.436 -1.401 2.930 1.00 90.44 74 ARG A C 1
ATOM 581 O O . ARG A 1 74 ? -14.587 -0.929 1.810 1.00 90.44 74 ARG A O 1
ATOM 588 N N . ASP A 1 75 ? -15.427 -1.588 3.797 1.00 88.75 75 ASP A N 1
ATOM 589 C CA . ASP A 1 75 ? -16.819 -1.203 3.554 1.00 88.75 75 ASP A CA 1
ATOM 590 C C . ASP A 1 75 ? -17.105 0.244 4.005 1.00 88.75 75 ASP A C 1
ATOM 592 O O . ASP A 1 75 ? -18.188 0.773 3.753 1.00 88.75 75 ASP A O 1
ATOM 596 N N . GLU A 1 76 ? -16.149 0.897 4.673 1.00 91.62 76 GLU A N 1
ATOM 597 C CA . GLU A 1 76 ? -16.279 2.283 5.108 1.00 91.62 76 GLU A CA 1
ATOM 598 C C . GLU A 1 76 ? -15.927 3.252 3.976 1.00 91.62 76 GLU A C 1
ATOM 600 O O . GLU A 1 76 ? -14.951 3.070 3.244 1.00 91.62 76 GLU A O 1
ATOM 605 N N . ALA A 1 77 ? -16.723 4.316 3.852 1.00 86.69 77 ALA A N 1
ATOM 606 C CA . ALA A 1 77 ? -16.450 5.385 2.902 1.00 86.69 77 ALA A CA 1
ATOM 607 C C . ALA A 1 77 ? -15.092 6.041 3.203 1.00 86.69 77 ALA A C 1
ATOM 609 O O . ALA A 1 77 ? -14.698 6.177 4.360 1.00 86.69 77 ALA A O 1
ATOM 610 N N . ASP A 1 78 ? -14.378 6.432 2.148 1.00 86.12 78 ASP A N 1
ATOM 611 C CA . ASP A 1 78 ? -13.068 7.097 2.200 1.00 86.12 78 ASP A CA 1
ATOM 612 C C . ASP A 1 78 ? -11.906 6.259 2.773 1.00 86.12 78 ASP A C 1
ATOM 614 O O . ASP A 1 78 ? -10.757 6.717 2.805 1.00 86.12 78 ASP A O 1
ATOM 618 N N . ILE A 1 79 ? -12.142 4.990 3.121 1.00 90.81 79 ILE A N 1
ATOM 619 C CA . ILE A 1 79 ? -11.092 4.064 3.546 1.00 90.81 79 ILE A CA 1
ATOM 620 C C . ILE A 1 79 ? -10.524 3.292 2.352 1.00 90.81 79 ILE A C 1
ATOM 622 O O . ILE A 1 79 ? -11.183 2.485 1.700 1.00 90.81 79 ILE A O 1
ATOM 626 N N . HIS A 1 80 ? -9.230 3.489 2.105 1.00 92.12 80 HIS A N 1
ATOM 627 C CA . HIS A 1 80 ? -8.522 2.880 0.983 1.00 92.12 80 HIS A CA 1
ATOM 628 C C . HIS A 1 80 ? -7.541 1.815 1.483 1.00 92.12 80 HIS A C 1
ATOM 630 O O . HIS A 1 80 ? -6.411 2.103 1.877 1.00 92.12 80 HIS A O 1
ATOM 636 N N . GLN A 1 81 ? -7.998 0.563 1.477 1.00 94.62 81 GLN A N 1
ATOM 637 C CA . GLN A 1 81 ? -7.241 -0.600 1.967 1.00 94.62 81 GLN A CA 1
ATOM 638 C C . GLN A 1 81 ? -6.939 -1.641 0.886 1.00 94.62 81 GLN A C 1
ATOM 640 O O . GLN A 1 81 ? -6.261 -2.633 1.157 1.00 94.62 81 GLN A 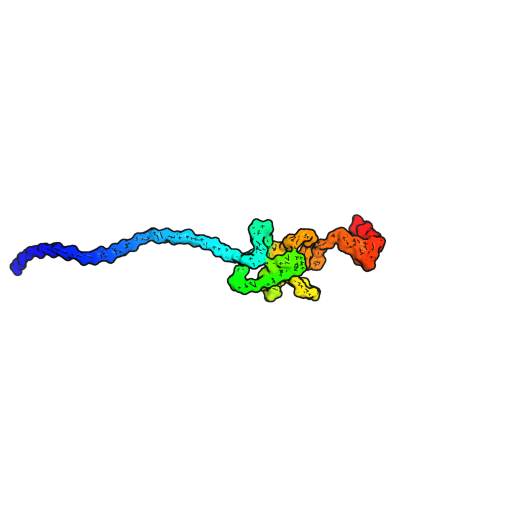O 1
ATOM 645 N N . HIS A 1 82 ? -7.436 -1.437 -0.334 1.00 95.38 82 HIS A N 1
ATOM 646 C CA . HIS A 1 82 ? -7.272 -2.371 -1.438 1.00 95.38 82 HIS A CA 1
ATOM 647 C C . HIS A 1 82 ? -6.948 -1.649 -2.746 1.00 95.38 82 HIS A C 1
ATOM 649 O O . HIS A 1 82 ? -7.311 -0.493 -2.947 1.00 95.38 82 HIS A O 1
ATOM 655 N N . CYS A 1 83 ? -6.258 -2.341 -3.650 1.00 95.31 83 CYS A N 1
ATOM 656 C CA . CYS A 1 83 ? -6.056 -1.859 -5.011 1.00 95.31 83 CYS A CA 1
ATOM 657 C C . CYS A 1 83 ? -7.359 -1.984 -5.809 1.00 95.31 83 CYS A C 1
ATOM 659 O O . CYS A 1 83 ? -7.958 -3.060 -5.858 1.00 95.31 83 CYS A O 1
ATOM 661 N N . GLU A 1 84 ? -7.765 -0.923 -6.503 1.00 93.44 84 GLU A N 1
ATOM 662 C CA . GLU A 1 84 ? -8.995 -0.930 -7.302 1.00 93.44 84 GLU A CA 1
ATOM 663 C C . GLU A 1 84 ? -8.960 -1.930 -8.466 1.00 93.44 84 GLU A C 1
ATOM 665 O O . GLU A 1 84 ? -10.014 -2.430 -8.860 1.00 93.44 84 GLU A O 1
ATOM 670 N N . ILE A 1 85 ? -7.764 -2.267 -8.961 1.00 95.12 85 ILE A N 1
ATOM 671 C CA . ILE A 1 85 ? -7.555 -3.168 -10.100 1.00 95.12 85 ILE A CA 1
ATOM 672 C C . ILE A 1 85 ? -7.494 -4.628 -9.635 1.00 95.12 85 ILE A C 1
ATOM 674 O O . ILE A 1 85 ? -8.348 -5.431 -9.996 1.00 95.12 85 ILE A O 1
ATOM 678 N N . CYS A 1 86 ? -6.496 -4.991 -8.821 1.00 96.06 86 CYS A N 1
ATOM 679 C CA . CYS A 1 86 ? -6.255 -6.393 -8.451 1.00 96.06 86 CYS A CA 1
ATOM 680 C C . CYS A 1 86 ? -7.010 -6.854 -7.194 1.00 96.06 86 CYS A C 1
ATOM 682 O O . CYS A 1 86 ? -6.932 -8.029 -6.832 1.00 96.06 86 CYS A O 1
ATOM 684 N N . LYS A 1 87 ? -7.704 -5.935 -6.508 1.00 95.00 87 LYS A N 1
ATOM 685 C CA . LYS A 1 87 ? -8.472 -6.170 -5.272 1.00 95.00 87 LYS A CA 1
ATOM 686 C C . LYS A 1 87 ? -7.665 -6.743 -4.096 1.00 95.00 87 LYS A C 1
ATOM 688 O O . LYS A 1 87 ? -8.250 -7.163 -3.106 1.00 95.00 87 LYS A O 1
ATOM 693 N N . GLN A 1 88 ? -6.332 -6.728 -4.176 1.00 96.56 88 GLN A N 1
ATOM 694 C CA . GLN A 1 88 ? -5.443 -7.130 -3.080 1.00 96.56 88 GLN A CA 1
ATOM 695 C C . GLN A 1 88 ? -5.321 -6.029 -2.023 1.00 96.56 88 GLN A C 1
ATOM 697 O O . GLN A 1 88 ? -5.452 -4.845 -2.344 1.00 96.56 88 GLN A O 1
ATOM 702 N N . PHE A 1 89 ? -5.036 -6.429 -0.780 1.00 96.50 89 PHE A N 1
ATOM 703 C CA . PHE A 1 89 ? -5.029 -5.547 0.387 1.00 96.50 89 PHE A CA 1
ATOM 704 C C . PHE A 1 89 ? -3.638 -5.026 0.742 1.00 96.50 89 PHE A C 1
ATOM 706 O O . PHE A 1 89 ? -2.652 -5.767 0.742 1.00 96.50 89 PHE A O 1
ATOM 713 N N . PHE A 1 90 ? -3.561 -3.750 1.112 1.00 96.69 90 PHE A N 1
ATOM 714 C CA . PHE A 1 90 ? -2.306 -3.058 1.384 1.00 96.69 90 PHE A CA 1
ATOM 715 C C . PHE A 1 90 ? -2.493 -1.967 2.439 1.00 96.69 90 PHE A C 1
ATOM 717 O O . PHE A 1 90 ? -3.496 -1.260 2.447 1.00 96.69 90 PHE A O 1
ATOM 724 N N . CYS A 1 91 ? -1.499 -1.797 3.309 1.00 94.56 91 CYS A N 1
ATOM 725 C CA . CYS A 1 91 ? -1.630 -0.946 4.491 1.00 94.56 91 CYS A CA 1
ATOM 726 C C . CYS A 1 91 ? -1.147 0.500 4.324 1.00 94.56 91 CYS A C 1
ATOM 728 O O . CYS A 1 91 ? -1.349 1.306 5.228 1.00 94.56 91 CYS A O 1
ATOM 730 N N . ASN A 1 92 ? -0.494 0.837 3.206 1.00 94.12 92 ASN A N 1
ATOM 731 C CA . ASN A 1 92 ? 0.258 2.087 3.112 1.00 94.12 92 ASN A CA 1
ATOM 732 C C . ASN A 1 92 ? -0.618 3.343 3.181 1.00 94.12 92 ASN A C 1
ATOM 734 O O . ASN A 1 92 ? -0.292 4.227 3.954 1.00 94.12 92 ASN A O 1
ATOM 738 N N . ILE A 1 93 ? -1.731 3.424 2.442 1.00 93.38 93 ILE A N 1
ATOM 739 C CA . ILE A 1 93 ? -2.638 4.584 2.558 1.00 93.38 93 ILE A CA 1
ATOM 740 C C . ILE A 1 93 ? -3.287 4.620 3.947 1.00 93.38 93 ILE A C 1
ATOM 742 O O . ILE A 1 93 ? -3.372 5.675 4.568 1.00 93.38 93 ILE A O 1
ATOM 746 N N . TYR A 1 94 ? -3.696 3.457 4.462 1.00 92.19 94 TYR A N 1
ATOM 747 C CA . TYR A 1 94 ? -4.398 3.359 5.739 1.00 92.19 94 TYR A CA 1
ATOM 748 C C . TYR A 1 94 ? -3.561 3.858 6.929 1.00 92.19 94 TYR A C 1
ATOM 750 O O . TYR A 1 94 ? -4.054 4.628 7.752 1.00 92.19 94 TYR A O 1
ATOM 758 N N . PHE A 1 95 ? -2.292 3.450 7.009 1.00 89.50 95 PHE A N 1
ATOM 759 C CA . PHE A 1 95 ? -1.373 3.826 8.089 1.00 89.50 95 PHE A CA 1
ATOM 760 C C . PHE A 1 95 ? -0.368 4.922 7.711 1.00 89.50 95 PHE A C 1
ATOM 762 O O . PHE A 1 95 ? 0.541 5.199 8.488 1.00 89.50 95 PHE A O 1
ATOM 769 N N . GLN A 1 96 ? -0.457 5.486 6.505 1.00 89.31 96 GLN A N 1
ATOM 770 C CA . GLN A 1 96 ? 0.547 6.366 5.877 1.00 89.31 96 GLN A CA 1
ATOM 771 C C . GLN A 1 96 ? 1.929 5.730 5.618 1.00 89.31 96 GLN A C 1
ATOM 773 O O . GLN A 1 96 ? 2.720 6.272 4.849 1.00 89.31 96 GLN A O 1
ATOM 778 N N . GLN A 1 97 ? 2.234 4.575 6.218 1.00 89.06 97 GLN A N 1
ATOM 779 C CA . GLN A 1 97 ? 3.520 3.900 6.081 1.00 89.06 97 GLN A CA 1
ATOM 780 C C . GLN A 1 97 ? 3.372 2.375 6.119 1.00 89.06 97 GLN A C 1
ATOM 782 O O . GLN A 1 97 ? 2.802 1.793 7.042 1.00 89.06 97 GLN A O 1
ATOM 787 N N . CYS A 1 98 ? 3.976 1.703 5.140 1.00 92.25 98 CYS A N 1
ATOM 788 C CA . CYS A 1 98 ? 4.189 0.257 5.170 1.00 92.25 98 CYS A CA 1
ATOM 789 C C . CYS A 1 98 ? 5.486 -0.088 5.922 1.00 92.25 98 CYS A C 1
ATOM 791 O O . CYS A 1 98 ? 6.524 0.530 5.691 1.00 92.25 98 CYS A O 1
ATOM 793 N N . SER A 1 99 ? 5.459 -1.111 6.779 1.00 90.12 99 SER A N 1
ATOM 794 C CA . SER A 1 99 ? 6.612 -1.523 7.598 1.00 90.12 99 SER A CA 1
ATOM 795 C C . SER A 1 99 ? 7.668 -2.353 6.858 1.00 90.12 99 SER A C 1
ATOM 797 O O . SER A 1 99 ? 8.731 -2.632 7.413 1.00 90.12 99 SER A O 1
ATOM 799 N N . ARG A 1 100 ? 7.403 -2.787 5.617 1.00 92.75 100 ARG A N 1
ATOM 800 C CA . ARG A 1 100 ? 8.384 -3.554 4.840 1.00 92.75 100 ARG A CA 1
ATOM 801 C C . ARG A 1 100 ? 9.546 -2.652 4.435 1.00 92.75 100 ARG A C 1
ATOM 803 O O . ARG A 1 100 ? 9.351 -1.654 3.745 1.00 92.75 100 ARG A O 1
ATOM 810 N N . VAL A 1 101 ? 10.761 -3.066 4.783 1.00 90.50 101 VAL A N 1
ATOM 811 C CA . VAL A 1 101 ? 11.999 -2.404 4.351 1.00 90.50 101 VAL A CA 1
ATOM 812 C C . VAL A 1 101 ? 12.046 -2.321 2.821 1.00 90.50 101 VAL A C 1
ATOM 814 O O . VAL A 1 101 ? 11.844 -3.322 2.133 1.00 90.50 101 VAL A O 1
ATOM 817 N N . GLY A 1 102 ? 12.291 -1.119 2.292 1.00 89.12 102 GLY A N 1
ATOM 818 C CA . GLY A 1 102 ? 12.346 -0.856 0.849 1.00 89.12 102 GLY A CA 1
ATOM 819 C C . GLY A 1 102 ? 10.984 -0.707 0.160 1.00 89.12 102 GLY A C 1
ATOM 820 O O . GLY A 1 102 ? 10.935 -0.557 -1.058 1.00 89.12 102 GLY A O 1
ATOM 821 N N . CYS A 1 103 ? 9.873 -0.736 0.900 1.00 92.44 103 CYS A N 1
ATOM 822 C CA . CYS A 1 103 ? 8.561 -0.430 0.340 1.00 92.44 103 CYS A CA 1
ATOM 823 C C . CYS A 1 103 ? 8.439 1.072 0.030 1.00 92.44 103 CYS A C 1
ATOM 825 O O . CYS A 1 103 ? 8.552 1.897 0.930 1.00 92.44 103 CYS A O 1
ATOM 827 N N . LEU A 1 104 ? 8.133 1.412 -1.225 1.00 91.50 104 LEU A N 1
ATOM 828 C CA . LEU A 1 104 ? 7.941 2.796 -1.699 1.00 91.50 104 LEU A CA 1
ATOM 829 C C . LEU A 1 104 ? 6.486 3.288 -1.607 1.00 91.50 104 LEU A C 1
ATOM 831 O O . LEU A 1 104 ? 6.143 4.332 -2.150 1.00 91.50 104 LEU A O 1
ATOM 835 N N . GLY A 1 105 ? 5.633 2.505 -0.951 1.00 93.31 105 GLY A N 1
ATOM 836 C CA . GLY A 1 105 ? 4.194 2.718 -0.877 1.00 93.31 105 GLY A CA 1
ATOM 837 C C . GLY A 1 105 ? 3.446 1.610 -1.603 1.00 93.31 105 GLY A C 1
ATOM 838 O O . GLY A 1 105 ? 3.148 1.711 -2.786 1.00 93.31 105 GLY A O 1
ATOM 839 N N . CYS A 1 106 ? 3.150 0.518 -0.892 1.00 94.62 106 CYS A N 1
ATOM 840 C CA . CYS A 1 106 ? 2.522 -0.670 -1.484 1.00 94.62 106 CYS A CA 1
ATOM 841 C C . CYS A 1 106 ? 1.080 -0.450 -1.962 1.00 94.62 106 CYS A C 1
ATOM 843 O O . CYS A 1 106 ? 0.537 -1.287 -2.675 1.00 94.62 106 CYS A O 1
ATOM 845 N N . LEU A 1 107 ? 0.486 0.677 -1.580 1.00 95.19 107 LEU A N 1
ATOM 846 C CA . LEU A 1 107 ? -0.734 1.233 -2.138 1.00 95.19 107 LEU A CA 1
ATOM 847 C C . LEU A 1 107 ? -0.618 2.751 -2.055 1.00 95.19 107 LEU A C 1
ATOM 849 O O . LEU A 1 107 ? -0.193 3.283 -1.025 1.00 95.19 107 LEU A O 1
ATOM 853 N N . ASN A 1 108 ? -0.961 3.430 -3.140 1.00 94.38 108 ASN A N 1
ATOM 854 C CA . ASN A 1 108 ? -0.987 4.881 -3.207 1.00 94.38 108 ASN A CA 1
ATOM 855 C C . ASN A 1 108 ? -1.997 5.340 -4.270 1.00 94.38 108 ASN A C 1
ATOM 857 O O . ASN A 1 108 ? -2.515 4.520 -5.032 1.00 94.38 108 ASN A O 1
ATOM 861 N N . HIS A 1 109 ? -2.273 6.639 -4.342 1.00 91.75 109 HIS A N 1
ATOM 862 C CA . HIS A 1 109 ? -2.919 7.210 -5.520 1.00 91.75 109 HIS A CA 1
ATOM 863 C C . HIS A 1 109 ? -1.981 7.093 -6.722 1.00 91.75 109 HIS A C 1
ATOM 865 O O . HIS A 1 109 ? -0.771 7.256 -6.579 1.00 91.75 109 HIS A O 1
ATOM 871 N N . LEU A 1 110 ? -2.533 6.858 -7.919 1.00 90.62 110 LEU A N 1
ATOM 872 C CA . LEU A 1 110 ? -1.736 6.622 -9.130 1.00 90.62 110 LEU A CA 1
ATOM 873 C C . LEU A 1 110 ? -0.675 7.712 -9.369 1.00 90.62 110 LEU A C 1
ATOM 875 O O . LEU A 1 110 ? 0.473 7.407 -9.672 1.00 90.62 110 LEU A O 1
ATOM 879 N N . ARG A 1 111 ? -1.062 8.977 -9.175 1.00 91.50 111 ARG A N 1
ATOM 880 C CA . ARG A 1 111 ? -0.200 10.159 -9.342 1.00 91.50 111 ARG A CA 1
ATOM 881 C C . ARG A 1 111 ? 0.951 10.249 -8.328 1.00 91.50 111 ARG A C 1
ATOM 883 O O . ARG A 1 111 ? 1.930 10.932 -8.591 1.00 91.50 111 ARG A O 1
ATOM 890 N N . ASP A 1 112 ? 0.799 9.588 -7.183 1.00 90.94 112 ASP A N 1
ATOM 891 C CA . ASP A 1 112 ? 1.686 9.685 -6.022 1.00 90.94 112 ASP A CA 1
ATOM 892 C C . ASP A 1 112 ? 2.560 8.420 -5.871 1.00 90.94 112 ASP A C 1
ATOM 894 O O . ASP A 1 112 ? 3.341 8.300 -4.923 1.00 90.94 112 ASP A O 1
ATOM 898 N N . PHE A 1 113 ? 2.453 7.447 -6.789 1.00 89.44 113 PHE A N 1
ATOM 899 C CA . PHE A 1 113 ? 3.321 6.270 -6.774 1.00 89.44 113 PHE A CA 1
ATOM 900 C C . PHE A 1 113 ? 4.773 6.655 -7.035 1.00 89.44 113 PHE A C 1
ATOM 902 O O . PHE A 1 113 ? 5.111 7.285 -8.037 1.00 89.44 113 PHE A O 1
ATOM 909 N N . ASN A 1 114 ? 5.646 6.204 -6.139 1.00 84.81 114 ASN A N 1
ATOM 910 C CA . ASN A 1 114 ? 7.077 6.388 -6.273 1.00 84.81 114 ASN A CA 1
ATOM 911 C C . ASN A 1 114 ? 7.702 5.140 -6.907 1.00 84.81 114 ASN A C 1
ATOM 913 O O . ASN A 1 114 ? 7.583 4.026 -6.390 1.00 84.81 114 ASN A O 1
ATOM 917 N N . PHE A 1 115 ? 8.382 5.337 -8.032 1.00 84.12 115 PHE A N 1
ATOM 918 C CA . PHE A 1 115 ? 9.082 4.288 -8.756 1.00 84.12 115 PHE A CA 1
ATOM 919 C C . PHE A 1 115 ? 10.589 4.444 -8.531 1.00 84.12 115 PHE A C 1
ATOM 921 O O . PHE A 1 115 ? 11.183 5.450 -8.909 1.00 84.12 115 PHE A O 1
ATOM 928 N N . SER A 1 116 ? 11.237 3.441 -7.926 1.00 82.00 116 SER A N 1
ATOM 929 C CA . SER A 1 116 ? 12.706 3.408 -7.858 1.00 82.00 116 SER A CA 1
ATOM 930 C C . SER A 1 116 ? 13.360 3.386 -9.241 1.00 82.00 116 SER A C 1
ATOM 932 O O . SER A 1 116 ? 12.768 2.957 -10.230 1.00 82.00 116 SER A O 1
ATOM 934 N N . HIS A 1 117 ? 14.644 3.752 -9.274 1.00 80.19 117 HIS A N 1
ATOM 935 C CA . HIS A 1 117 ? 15.478 3.696 -10.475 1.00 80.19 117 HIS A CA 1
ATOM 936 C C . HIS A 1 117 ? 15.449 2.324 -11.170 1.00 80.19 117 HIS A C 1
ATOM 938 O O . HIS A 1 117 ? 15.404 2.264 -12.393 1.00 80.19 117 HIS A O 1
ATOM 944 N N . HIS A 1 118 ? 15.383 1.235 -10.398 1.00 81.00 118 HIS A N 1
ATOM 945 C CA . HIS A 1 118 ? 15.276 -0.121 -10.939 1.00 81.00 118 HIS A CA 1
ATOM 946 C C . HIS A 1 118 ? 14.016 -0.322 -11.796 1.00 81.00 118 HIS A C 1
ATOM 948 O O . HIS A 1 118 ? 14.075 -1.002 -12.816 1.00 81.00 118 HIS A O 1
ATOM 954 N N . HIS A 1 119 ? 12.881 0.283 -11.425 1.00 82.62 119 HIS A N 1
ATOM 955 C CA . HIS A 1 119 ? 11.665 0.201 -12.241 1.00 82.62 119 HIS A CA 1
ATOM 956 C C . HIS A 1 119 ? 11.815 0.937 -13.574 1.00 82.62 119 HIS A C 1
ATOM 958 O O . HIS A 1 119 ? 11.171 0.563 -14.546 1.00 82.62 119 HIS A O 1
ATOM 964 N N . LEU A 1 120 ? 12.669 1.961 -13.630 1.00 85.38 120 LEU A N 1
ATOM 965 C CA . LEU A 1 120 ? 12.906 2.733 -14.846 1.00 85.38 120 LEU A CA 1
ATOM 966 C C . LEU A 1 120 ? 13.911 2.053 -15.778 1.00 85.38 120 LEU A C 1
ATOM 968 O O . LEU A 1 120 ? 13.837 2.275 -16.984 1.00 85.38 120 LEU A O 1
ATOM 972 N N . THR A 1 121 ? 14.828 1.227 -15.257 1.00 87.00 121 THR A N 1
ATOM 973 C CA . THR A 1 121 ? 15.896 0.578 -16.041 1.00 87.00 121 THR A CA 1
ATOM 974 C C . THR A 1 121 ? 15.366 -0.227 -17.229 1.00 87.00 121 THR A C 1
ATOM 976 O O . THR A 1 121 ? 16.012 -0.225 -18.267 1.00 87.00 121 THR A O 1
ATOM 979 N N . ASN A 1 122 ? 14.192 -0.850 -17.101 1.00 89.25 122 ASN A N 1
ATOM 980 C CA . ASN A 1 122 ? 13.583 -1.714 -18.122 1.00 89.25 122 ASN A CA 1
ATOM 981 C C . ASN A 1 122 ? 12.127 -1.312 -18.440 1.00 89.25 122 ASN A C 1
ATOM 983 O O . ASN A 1 122 ? 11.337 -2.124 -18.907 1.00 89.25 122 ASN A O 1
ATOM 987 N N . PHE A 1 123 ? 11.743 -0.065 -18.156 1.00 90.25 123 PHE A N 1
ATOM 988 C CA . PHE A 1 123 ? 10.348 0.382 -18.253 1.00 90.25 123 PHE A CA 1
ATOM 989 C C . PHE A 1 123 ? 9.786 0.342 -19.685 1.00 90.25 123 PHE A C 1
ATOM 991 O O . PHE A 1 123 ? 8.603 0.064 -19.880 1.00 90.25 123 PHE A O 1
ATOM 998 N N . VAL A 1 124 ? 10.614 0.618 -20.692 1.00 92.50 124 VAL A N 1
ATOM 999 C CA . VAL A 1 124 ? 10.191 0.592 -22.095 1.00 92.50 124 VAL A CA 1
ATOM 1000 C C . VAL A 1 124 ? 10.319 -0.834 -22.616 1.00 92.50 124 VAL A C 1
ATOM 1002 O O . VAL A 1 124 ? 11.392 -1.224 -23.060 1.00 92.50 124 VAL A O 1
ATOM 1005 N N . ASN A 1 125 ? 9.235 -1.613 -22.543 1.00 92.75 125 ASN A N 1
ATOM 1006 C CA . ASN A 1 125 ? 9.137 -2.976 -23.092 1.00 92.75 125 ASN A CA 1
ATOM 1007 C C . ASN A 1 125 ? 10.330 -3.894 -22.743 1.00 92.75 125 ASN A C 1
ATOM 1009 O O . ASN A 1 125 ? 10.822 -4.619 -23.606 1.00 92.75 125 ASN A O 1
ATOM 1013 N N . ASP A 1 126 ? 10.833 -3.828 -21.507 1.00 90.81 126 ASP A N 1
ATOM 1014 C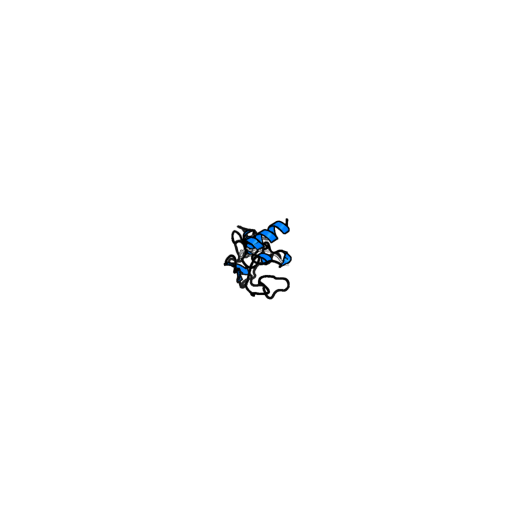 CA . ASP A 1 126 ? 12.016 -4.572 -21.049 1.00 90.81 126 ASP A CA 1
ATOM 1015 C C . ASP A 1 126 ? 13.300 -4.325 -21.871 1.00 90.81 126 ASP A C 1
ATOM 1017 O O . ASP A 1 126 ? 14.233 -5.130 -21.869 1.00 90.81 126 ASP A O 1
ATOM 1021 N N . ASN A 1 127 ? 13.377 -3.183 -22.561 1.00 93.75 127 ASN A N 1
ATOM 1022 C CA . ASN A 1 127 ? 14.530 -2.761 -23.344 1.00 93.75 127 ASN A CA 1
ATOM 1023 C C . ASN A 1 127 ? 15.347 -1.707 -22.571 1.00 93.75 127 ASN A C 1
ATOM 1025 O O . ASN A 1 127 ? 14.924 -0.547 -22.477 1.00 93.75 127 ASN A O 1
ATOM 1029 N N . PRO A 1 128 ? 16.541 -2.054 -22.056 1.00 92.50 128 PRO A N 1
ATOM 1030 C CA . PRO A 1 128 ? 17.348 -1.125 -21.272 1.00 92.50 128 PRO A CA 1
ATOM 1031 C C . PRO A 1 128 ? 17.909 0.037 -22.096 1.00 92.50 128 PRO A C 1
ATOM 1033 O O . PRO A 1 128 ? 18.109 1.121 -21.554 1.00 92.50 128 PRO A O 1
ATOM 1036 N N . VAL A 1 129 ? 18.137 -0.147 -23.402 1.00 93.81 129 VAL A N 1
ATOM 1037 C CA . VAL A 1 129 ? 18.669 0.910 -24.279 1.00 93.81 129 VAL A CA 1
ATOM 1038 C C . VAL A 1 129 ? 17.604 1.974 -24.528 1.00 93.81 129 VAL A C 1
ATOM 1040 O O . VAL A 1 129 ? 17.852 3.158 -24.311 1.00 93.81 129 VAL A O 1
ATOM 1043 N N . GLU A 1 130 ? 16.397 1.565 -24.924 1.00 95.00 130 GLU A N 1
ATOM 1044 C CA . GLU A 1 130 ? 15.277 2.499 -25.116 1.00 95.00 130 GLU A CA 1
ATOM 1045 C C . GLU A 1 130 ? 14.872 3.167 -23.800 1.00 95.00 130 GLU A C 1
ATOM 1047 O O . GLU A 1 130 ? 14.667 4.382 -23.755 1.00 95.00 130 GLU A O 1
ATOM 1052 N N . SER A 1 131 ? 14.848 2.402 -22.707 1.00 93.94 131 SER A N 1
ATOM 1053 C CA . SER A 1 131 ? 14.590 2.938 -21.369 1.00 93.94 131 SER A CA 1
ATOM 1054 C C . SER A 1 131 ? 15.633 3.982 -20.968 1.00 93.94 131 SER A C 1
ATOM 1056 O O . SER A 1 131 ? 15.277 5.026 -20.421 1.00 93.94 131 SER A O 1
ATOM 1058 N N . GLN A 1 132 ? 16.912 3.753 -21.280 1.00 92.00 132 GLN A N 1
ATOM 1059 C CA . GLN A 1 132 ? 17.979 4.718 -21.026 1.00 92.00 132 GLN A CA 1
ATOM 1060 C C . GLN A 1 132 ? 17.815 5.992 -21.861 1.00 92.00 132 GLN A C 1
ATOM 1062 O O . GLN A 1 132 ? 17.993 7.083 -21.319 1.00 92.00 132 GLN A O 1
ATOM 1067 N N . ILE A 1 133 ? 17.453 5.880 -23.144 1.00 93.00 133 ILE A N 1
ATOM 1068 C CA . ILE A 1 133 ? 17.193 7.043 -24.008 1.00 93.00 133 ILE A CA 1
ATOM 1069 C C . ILE A 1 133 ? 16.096 7.914 -23.392 1.00 93.00 133 ILE A C 1
ATOM 1071 O O . ILE A 1 133 ? 16.308 9.107 -23.180 1.00 93.00 133 ILE A O 1
ATOM 1075 N N . VAL A 1 134 ? 14.965 7.308 -23.020 1.00 90.50 134 VAL A N 1
ATOM 1076 C CA . VAL A 1 134 ? 13.846 8.024 -22.391 1.00 90.50 134 VAL A CA 1
ATOM 1077 C C . VAL A 1 134 ? 14.270 8.669 -21.070 1.00 90.50 134 VAL A C 1
ATOM 1079 O O . VAL A 1 134 ? 13.984 9.841 -20.842 1.00 90.50 134 VAL A O 1
ATOM 1082 N N . GLN A 1 135 ? 15.003 7.954 -20.213 1.00 87.69 135 GLN A N 1
ATOM 1083 C CA . GLN A 1 135 ? 15.487 8.505 -18.943 1.00 87.69 135 GLN A CA 1
ATOM 1084 C C . GLN A 1 135 ? 16.427 9.702 -19.119 1.00 87.69 135 GLN A C 1
ATOM 1086 O O . GLN A 1 135 ? 16.398 10.620 -18.302 1.00 87.69 135 GLN A O 1
ATOM 1091 N N . VAL A 1 136 ? 17.279 9.697 -20.148 1.00 89.00 136 VAL A N 1
ATOM 1092 C CA . VAL A 1 136 ? 18.153 10.837 -20.460 1.00 89.00 136 VAL A CA 1
ATOM 1093 C C . VAL A 1 136 ? 17.335 12.022 -20.968 1.00 89.00 136 VAL A C 1
ATOM 1095 O O . VAL A 1 136 ? 17.641 13.148 -20.599 1.00 89.00 136 VAL A O 1
ATOM 1098 N N . SER A 1 137 ? 16.285 11.786 -21.759 1.00 87.00 137 SER A N 1
ATOM 1099 C CA . SER A 1 137 ? 15.405 12.842 -22.281 1.00 87.00 137 SER A CA 1
ATOM 1100 C C . SER A 1 137 ? 14.476 13.477 -21.238 1.00 87.00 137 SER A C 1
ATOM 1102 O O . SER A 1 137 ? 13.922 14.539 -21.501 1.00 87.00 137 SER A O 1
ATOM 1104 N N . LEU A 1 138 ? 14.279 12.836 -20.083 1.00 80.31 138 LEU A N 1
ATOM 1105 C CA . LEU A 1 138 ? 13.469 13.351 -18.969 1.00 80.31 138 LEU A CA 1
ATOM 1106 C C . LEU A 1 138 ? 14.268 14.224 -17.978 1.00 80.31 138 LEU A C 1
ATOM 1108 O O . LEU A 1 138 ? 13.692 14.691 -16.994 1.00 80.31 138 LEU A O 1
ATOM 1112 N N . LYS A 1 139 ? 15.575 14.411 -18.203 1.00 61.91 139 LYS A N 1
ATOM 1113 C CA . LYS A 1 139 ? 16.448 15.312 -17.432 1.00 61.91 139 LYS A CA 1
ATOM 1114 C C . LYS A 1 139 ? 16.556 16.675 -18.100 1.00 61.91 139 LYS A C 1
ATOM 1116 O O . LYS A 1 139 ? 16.642 17.662 -17.339 1.00 61.91 139 LYS A O 1
#

Foldseek 3Di:
DDDDDDDDDDDDDDPPPPPDPDPPPDPPPPPPPADPLADPCVPPVQAFPVRDGADPPFDWDAAPQQRRTDGPPVVDPPDDQADPPPRGGHCCNGRVDDPDPPDQGSDDPPVSGDDDPVCLCLVPPRDNVVSVVVVVVVD

pLDDT: mean 78.18, std 18.36, range [36.47, 97.19]

Radius of gyration: 34.13 Å; chains: 1; bounding box: 68×25×118 Å

Sequence (139 aa):
MDDDDDDDDDDDNHHQIYFNPIIAHPPVVNIRFVCRQCPPQAVVAIVPADGFQCPVNQNHILCQCCVQPMPDRRDEADIHQHCEICKQFFCNIYFQQCSRVGCLGCLNHLRDFNFSHHHLTNFVNDNPVESQIVQVSLK